Protein AF-A0A102DGF9-F1 (afdb_monomer)

Foldseek 3Di:
DQWDWDADDPNLDIDIDNDDPQDDDPPVRVVVVVVVCCCNLVDVVNDDDDPDDPPDDDDDDPVPDDDDDDDDPPPDDDDDDDDDDDDPDDDDDPDPPVPGPPPDD

Sequence (105 aa):
MSFAIHELNDGFGREISGLDITGTIPPETAAALRQVWLDHTLDPRFQYIHDWQNNDMVLWDNRRTMHMAFGHPVDQIRIVHRTTIKGTVAMGRIIDLAQGPEIGA

Mean predicted aligned error: 7.93 Å

Radius of gyration: 19.12 Å; Cα contacts (8 Å, |Δi|>4): 34; chains: 1; bounding box: 43×33×47 Å

Secondary structure (DSSP, 8-state):
--SEEEEEGGGTEEEEES---SSPPPHHHHHHHHHHHHHHHT-GGG-------TT------TTT----PPP--TTS--------PPPSS--S----TTSS-----

Solvent-accessible surface area (backbone atoms only — not comparable to full-atom values): 7730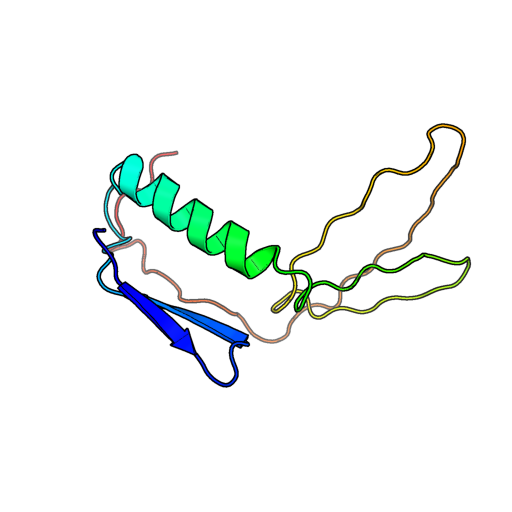 Å² total; per-residue (Å²): 127,79,53,49,79,44,79,33,78,99,71,78,43,70,47,77,42,75,67,75,81,83,58,90,66,56,69,70,57,49,51,52,53,49,48,55,48,49,60,60,72,67,33,69,92,79,61,84,84,82,85,84,56,93,89,67,82,88,87,79,63,77,90,80,51,87,87,80,83,78,88,74,66,88,92,58,90,84,86,82,90,84,85,80,84,82,77,92,71,92,80,84,80,88,74,62,70,93,78,48,76,87,77,78,131

Structure (mmCIF, N/CA/C/O backbone):
data_AF-A0A102DGF9-F1
#
_entry.id   AF-A0A102DGF9-F1
#
loop_
_atom_site.group_PDB
_atom_site.id
_atom_site.type_symbol
_atom_site.label_atom_id
_atom_site.label_alt_id
_atom_site.label_comp_id
_atom_site.label_asym_id
_atom_site.label_entity_id
_atom_site.label_seq_id
_atom_site.pdbx_PDB_ins_code
_atom_site.Cartn_x
_atom_site.Cartn_y
_atom_site.Cartn_z
_atom_site.occupancy
_atom_site.B_iso_or_equiv
_atom_site.auth_seq_id
_atom_site.auth_comp_id
_atom_site.auth_asym_id
_atom_site.auth_atom_id
_atom_site.pdbx_PDB_model_num
ATOM 1 N N . MET A 1 1 ? -11.927 -10.545 23.226 1.00 59.56 1 MET A N 1
ATOM 2 C CA . MET A 1 1 ? -11.281 -9.547 22.348 1.00 59.56 1 MET A CA 1
ATOM 3 C C . MET A 1 1 ? -11.791 -8.185 22.776 1.00 59.56 1 MET A C 1
ATOM 5 O O . MET A 1 1 ? -12.980 -8.076 23.035 1.00 59.56 1 MET A O 1
ATOM 9 N N . SER A 1 2 ? -10.906 -7.207 22.953 1.00 80.94 2 SER A N 1
ATOM 10 C CA . SER A 1 2 ? -11.228 -5.867 23.479 1.00 80.94 2 SER A CA 1
ATOM 11 C C . SER A 1 2 ? -11.884 -4.937 22.450 1.00 80.94 2 SER A C 1
ATOM 13 O O . SER A 1 2 ? -12.279 -3.837 22.806 1.00 80.94 2 SER A O 1
ATOM 15 N N . PHE A 1 3 ? -12.023 -5.374 21.196 1.00 92.31 3 PHE A N 1
ATOM 16 C CA . PHE A 1 3 ? -12.629 -4.617 20.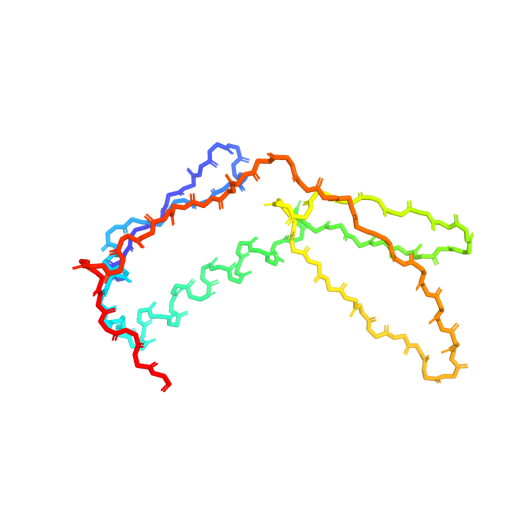103 1.00 92.31 3 PHE A CA 1
ATOM 17 C C . PHE A 1 3 ? -13.511 -5.521 19.233 1.00 92.31 3 PHE A C 1
ATOM 19 O O . PHE A 1 3 ? -13.343 -6.745 19.220 1.00 92.31 3 PHE A O 1
ATOM 26 N N . ALA A 1 4 ? -14.444 -4.911 18.506 1.00 93.19 4 ALA A N 1
ATOM 27 C CA . ALA A 1 4 ? -15.298 -5.565 17.523 1.00 93.19 4 ALA A CA 1
ATOM 28 C C . ALA A 1 4 ? -14.809 -5.271 16.098 1.00 93.19 4 ALA A C 1
ATOM 30 O O . ALA A 1 4 ? -14.162 -4.252 15.852 1.00 93.19 4 ALA A O 1
ATOM 31 N N . ILE A 1 5 ? -15.106 -6.182 15.169 1.00 92.50 5 ILE A N 1
ATOM 32 C CA . ILE A 1 5 ? -14.773 -6.054 13.747 1.00 92.50 5 ILE A CA 1
ATOM 33 C C . ILE A 1 5 ? -16.068 -6.186 12.952 1.00 92.50 5 ILE A C 1
ATOM 35 O O . ILE A 1 5 ? -16.790 -7.172 13.109 1.00 92.50 5 ILE A O 1
ATOM 39 N N . HIS A 1 6 ? -16.333 -5.224 12.075 1.00 91.19 6 HIS A N 1
ATOM 40 C CA . HIS A 1 6 ? -17.490 -5.219 11.187 1.00 91.19 6 HIS A CA 1
ATOM 41 C C . HIS A 1 6 ? -17.023 -5.088 9.741 1.00 91.19 6 HIS A C 1
ATOM 43 O O . HIS A 1 6 ? -16.164 -4.265 9.432 1.00 91.19 6 HIS A O 1
ATOM 49 N N . GLU A 1 7 ? -17.558 -5.905 8.839 1.00 87.94 7 GLU A N 1
ATOM 50 C CA . GLU A 1 7 ? -17.267 -5.755 7.414 1.00 87.94 7 GLU A CA 1
ATOM 51 C C . GLU A 1 7 ? -18.030 -4.555 6.852 1.00 87.94 7 GLU A C 1
ATOM 53 O O . GLU A 1 7 ? -19.214 -4.362 7.124 1.00 87.94 7 GLU A O 1
ATOM 58 N N . LEU A 1 8 ? -17.327 -3.738 6.075 1.00 85.56 8 LEU A N 1
ATOM 59 C CA . LEU A 1 8 ? -17.881 -2.609 5.344 1.00 85.56 8 LEU A CA 1
ATOM 60 C C . LEU A 1 8 ? -18.155 -3.041 3.898 1.00 85.56 8 LEU A C 1
ATOM 62 O O . LEU A 1 8 ? -17.404 -3.854 3.361 1.00 85.56 8 LEU A O 1
ATOM 66 N N . ASN A 1 9 ? -19.218 -2.482 3.304 1.00 69.44 9 ASN A N 1
ATOM 67 C CA . ASN A 1 9 ? -19.666 -2.570 1.900 1.00 69.44 9 ASN A CA 1
ATOM 68 C C . ASN A 1 9 ? -18.911 -3.561 0.991 1.00 69.44 9 ASN A C 1
ATOM 70 O O . ASN A 1 9 ? -17.736 -3.354 0.681 1.00 69.44 9 ASN A O 1
ATOM 74 N N . ASP A 1 10 ? -19.612 -4.590 0.501 1.00 71.12 10 ASP A N 1
ATOM 75 C CA . ASP A 1 10 ? -19.121 -5.580 -0.477 1.00 71.12 10 ASP A CA 1
ATOM 76 C C . ASP A 1 10 ? -17.762 -6.226 -0.126 1.00 71.12 10 ASP A C 1
ATOM 78 O O . ASP A 1 10 ? -17.052 -6.744 -0.988 1.00 71.12 10 ASP A O 1
ATOM 82 N N . GLY A 1 11 ? -17.393 -6.213 1.160 1.00 68.00 11 GLY A N 1
ATOM 83 C CA . GLY A 1 11 ? -16.176 -6.829 1.683 1.00 68.00 11 GLY A CA 1
ATOM 84 C C . GLY A 1 11 ? -14.896 -6.026 1.445 1.00 68.00 11 GLY A C 1
ATOM 85 O O . GLY A 1 11 ? -13.813 -6.566 1.664 1.00 68.00 11 GLY A O 1
ATOM 86 N N . PHE A 1 12 ? -14.989 -4.765 1.008 1.00 77.94 12 PHE A N 1
ATOM 87 C CA . PHE A 1 12 ? -13.815 -3.954 0.654 1.00 77.94 12 PHE A CA 1
ATOM 88 C C . PHE A 1 12 ? -13.102 -3.337 1.860 1.00 77.94 12 PHE A C 1
ATOM 90 O O . PHE A 1 12 ? -11.930 -2.988 1.771 1.00 77.94 12 PHE A O 1
ATOM 97 N N . GLY A 1 13 ? -13.799 -3.172 2.982 1.00 87.06 13 GLY A N 1
ATOM 98 C CA . GLY A 1 13 ? -13.233 -2.572 4.184 1.00 87.06 13 GLY A CA 1
ATOM 99 C C . GLY A 1 13 ? -13.664 -3.303 5.442 1.00 87.06 13 GLY A C 1
ATOM 100 O O . GLY A 1 13 ? -14.613 -4.086 5.440 1.00 87.06 13 GLY A O 1
ATOM 101 N N . ARG A 1 14 ? -12.968 -3.024 6.539 1.00 89.62 14 ARG A N 1
ATOM 102 C CA . ARG A 1 14 ? -13.359 -3.462 7.877 1.00 89.62 14 ARG A CA 1
ATOM 103 C C . ARG A 1 14 ? -13.328 -2.280 8.828 1.00 89.62 14 ARG A C 1
ATOM 105 O O . ARG A 1 14 ? -12.360 -1.526 8.853 1.00 89.62 14 ARG A O 1
ATOM 112 N N . GLU A 1 15 ? -14.388 -2.132 9.602 1.00 91.38 15 GLU A N 1
ATOM 113 C CA . GLU A 1 15 ? -14.442 -1.229 10.740 1.00 91.38 15 GLU A CA 1
ATOM 114 C C . GLU A 1 15 ? -13.991 -1.977 11.991 1.00 91.38 15 GLU A C 1
ATOM 116 O O . GLU A 1 15 ? -14.408 -3.108 12.240 1.00 91.38 15 GLU A O 1
ATOM 121 N N . ILE A 1 16 ? -13.134 -1.328 12.775 1.00 92.19 16 ILE A N 1
ATOM 122 C CA . ILE A 1 16 ? -12.699 -1.797 14.087 1.00 92.19 16 ILE A CA 1
ATOM 123 C C . ILE A 1 16 ? -13.233 -0.801 15.111 1.00 92.19 16 ILE A C 1
ATOM 125 O O . ILE A 1 16 ? -12.920 0.387 15.029 1.00 92.19 16 ILE A O 1
ATOM 129 N N . SER A 1 17 ? -14.040 -1.271 16.058 1.00 93.38 17 SER A N 1
ATOM 130 C CA . SER A 1 17 ? -14.726 -0.425 17.040 1.00 93.38 17 SER A CA 1
ATOM 131 C C . SER A 1 17 ? -14.506 -0.922 18.471 1.00 93.38 17 SER A C 1
ATOM 133 O O . SER A 1 17 ? -14.138 -2.073 18.704 1.00 93.38 17 SER A O 1
ATOM 135 N N . GLY A 1 18 ? -14.701 -0.038 19.454 1.00 90.81 18 GLY A N 1
ATOM 136 C CA . GLY A 1 18 ? -14.539 -0.369 20.877 1.00 90.81 18 GLY A CA 1
ATOM 137 C C . GLY A 1 18 ? -13.102 -0.297 21.405 1.00 90.81 18 GLY A C 1
ATOM 138 O O . GLY A 1 18 ? -12.867 -0.676 22.547 1.00 90.81 18 GLY A O 1
ATOM 139 N N . LEU A 1 19 ? -12.154 0.210 20.610 1.00 89.75 19 LEU A N 1
ATOM 140 C CA . LEU A 1 19 ? -10.768 0.421 21.025 1.00 89.75 19 LEU A CA 1
ATOM 141 C C . LEU A 1 19 ? -10.493 1.909 21.274 1.00 89.75 19 LEU A C 1
ATOM 143 O O . LEU A 1 19 ? -10.664 2.727 20.370 1.00 89.75 19 LEU A O 1
ATOM 147 N N . ASP A 1 20 ? -10.011 2.248 22.469 1.00 87.62 20 ASP A N 1
ATOM 148 C CA . ASP A 1 20 ? -9.396 3.552 22.722 1.00 87.62 20 ASP A CA 1
ATOM 149 C C . ASP A 1 20 ? -7.926 3.512 22.285 1.00 87.62 20 ASP A C 1
ATOM 151 O O . ASP A 1 20 ? -7.102 2.818 22.878 1.00 87.62 20 ASP A O 1
ATOM 155 N N . ILE A 1 21 ? -7.614 4.240 21.214 1.00 86.06 21 ILE A N 1
ATOM 156 C CA . ILE A 1 21 ? -6.264 4.334 20.642 1.00 86.06 21 ILE A CA 1
ATOM 157 C C . ILE A 1 21 ? -5.490 5.564 21.135 1.00 86.06 21 ILE A C 1
ATOM 159 O O . ILE A 1 21 ? -4.396 5.828 20.640 1.00 86.06 21 ILE A O 1
ATOM 163 N N . THR A 1 22 ? -6.061 6.351 22.053 1.00 86.06 22 THR A N 1
ATOM 164 C CA . THR A 1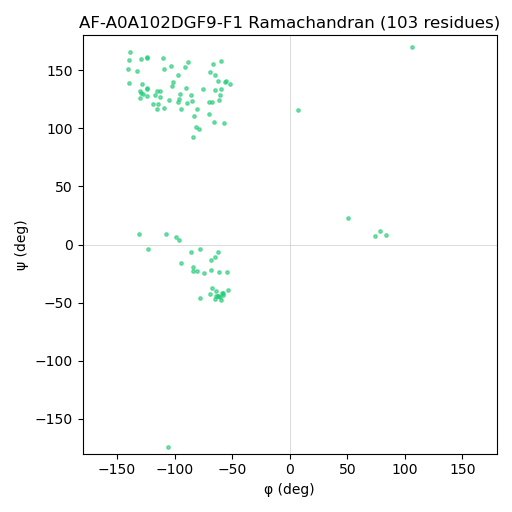 22 ? -5.405 7.548 22.605 1.00 86.06 22 THR A CA 1
ATOM 165 C C . THR A 1 22 ? -4.454 7.216 23.754 1.00 86.06 22 THR A C 1
ATOM 167 O O . THR A 1 22 ? -3.522 7.973 24.015 1.00 86.06 22 THR A O 1
ATOM 170 N N . GLY A 1 23 ? -4.665 6.075 24.416 1.00 85.00 23 GLY A N 1
ATOM 171 C CA . GLY A 1 23 ? -3.818 5.568 25.491 1.00 85.00 23 GLY A CA 1
ATOM 172 C C . GLY A 1 23 ? -2.933 4.390 25.078 1.00 85.00 23 GLY A C 1
ATOM 173 O O . GLY A 1 23 ? -2.880 3.972 23.921 1.00 85.00 23 GLY A O 1
ATOM 174 N N . THR A 1 24 ? -2.237 3.820 26.062 1.00 90.00 24 THR A N 1
ATOM 175 C CA . THR A 1 24 ? -1.435 2.607 25.872 1.00 90.00 24 THR A CA 1
ATOM 176 C C . THR A 1 24 ? -2.335 1.410 25.579 1.00 90.00 24 THR A C 1
ATOM 178 O O . THR A 1 24 ? -3.176 1.035 26.395 1.00 90.00 24 THR A O 1
ATOM 181 N N . ILE A 1 25 ? -2.110 0.763 24.437 1.00 90.44 25 ILE A N 1
ATOM 182 C CA . ILE A 1 25 ? -2.811 -0.464 24.057 1.00 90.44 25 ILE A CA 1
ATOM 183 C C . ILE A 1 25 ? -2.073 -1.665 24.672 1.00 90.44 25 ILE A C 1
ATOM 185 O O . ILE A 1 25 ? -0.863 -1.793 24.459 1.00 90.44 25 ILE A O 1
ATOM 189 N N . PRO A 1 26 ? -2.763 -2.571 25.393 1.00 93.44 26 PRO A N 1
ATOM 190 C CA . PRO A 1 26 ? -2.146 -3.785 25.918 1.00 93.44 26 PRO A CA 1
ATOM 191 C C . PRO A 1 26 ? -1.467 -4.612 24.810 1.00 93.44 26 PRO A C 1
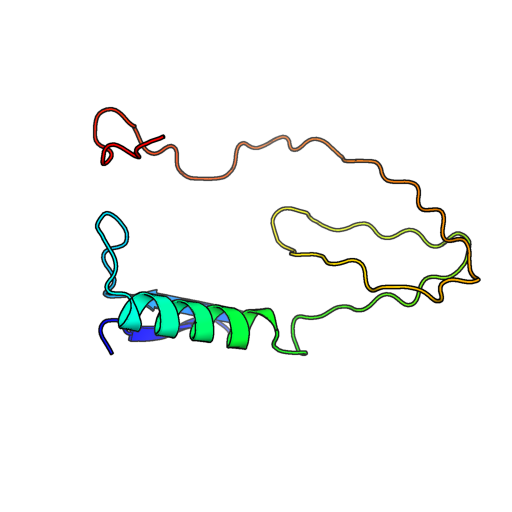ATOM 193 O O . PRO A 1 26 ? -2.034 -4.721 23.715 1.00 93.44 26 PRO A O 1
ATOM 196 N N . PRO A 1 27 ? -0.286 -5.215 25.048 1.00 93.56 27 PRO A N 1
ATOM 197 C CA . PRO A 1 27 ? 0.472 -5.918 24.010 1.00 93.56 27 PRO A CA 1
ATOM 198 C C . PRO A 1 27 ? -0.329 -6.991 23.265 1.00 93.56 27 PRO A C 1
ATOM 200 O O . PRO A 1 27 ? -0.217 -7.115 22.046 1.00 93.56 27 PRO A O 1
ATOM 203 N N . GLU A 1 28 ? -1.179 -7.736 23.969 1.00 94.00 28 GLU A N 1
ATOM 204 C CA . GLU A 1 28 ? -2.046 -8.759 23.389 1.00 94.00 28 GLU A CA 1
ATOM 205 C C . GLU A 1 28 ? -3.132 -8.161 22.486 1.00 94.00 28 GLU A C 1
ATOM 207 O O . GLU A 1 28 ? -3.426 -8.703 21.420 1.00 94.00 28 GLU A O 1
ATOM 212 N N . THR A 1 29 ? -3.679 -7.001 22.862 1.00 93.31 29 THR A N 1
ATOM 213 C CA . THR A 1 29 ? -4.643 -6.265 22.035 1.00 93.31 29 THR A CA 1
ATOM 214 C C . THR A 1 29 ? -3.958 -5.695 20.793 1.00 93.31 29 THR A C 1
ATOM 216 O O . THR A 1 29 ? -4.492 -5.808 19.691 1.00 93.31 29 THR A O 1
ATOM 219 N N . ALA A 1 30 ? -2.754 -5.136 20.940 1.00 92.69 30 ALA A N 1
ATOM 220 C CA . ALA A 1 30 ? -1.974 -4.602 19.826 1.00 92.69 30 ALA A CA 1
ATOM 221 C C . ALA A 1 30 ? -1.564 -5.700 18.830 1.00 92.69 30 ALA A C 1
ATOM 223 O O . ALA A 1 30 ? -1.619 -5.490 17.617 1.00 92.69 30 ALA A O 1
ATOM 224 N N . ALA A 1 31 ? -1.186 -6.883 19.324 1.00 94.75 31 ALA A N 1
ATOM 225 C CA . ALA A 1 31 ? -0.892 -8.042 18.487 1.00 94.75 31 ALA A CA 1
ATOM 226 C C . ALA A 1 31 ? -2.136 -8.518 17.720 1.00 94.75 31 ALA A C 1
ATOM 228 O O . ALA A 1 31 ? -2.056 -8.742 16.513 1.00 94.75 31 ALA A O 1
ATOM 229 N N . ALA A 1 32 ? -3.294 -8.599 18.386 1.00 93.62 32 ALA A N 1
ATOM 230 C CA . ALA A 1 32 ? -4.554 -8.956 17.738 1.00 93.62 32 ALA A CA 1
ATOM 231 C C . ALA A 1 32 ? -4.962 -7.933 16.663 1.00 93.62 32 ALA A C 1
ATOM 233 O O . ALA A 1 32 ? -5.320 -8.320 15.553 1.00 93.62 32 ALA A O 1
ATOM 234 N N . LEU A 1 33 ? -4.854 -6.632 16.953 1.00 93.19 33 LEU A N 1
ATOM 235 C CA . LEU A 1 33 ? -5.126 -5.563 15.986 1.00 93.19 33 LEU A CA 1
ATOM 236 C C . LEU A 1 33 ? -4.198 -5.652 14.767 1.00 93.19 33 LEU A C 1
ATOM 238 O O . LEU A 1 33 ? -4.654 -5.573 13.627 1.00 93.19 33 LEU A O 1
ATOM 242 N N . ARG A 1 34 ? -2.898 -5.869 15.004 1.00 94.06 34 ARG A N 1
ATOM 243 C CA . ARG A 1 34 ? -1.911 -6.066 13.938 1.00 94.06 34 ARG A CA 1
ATOM 244 C C . ARG A 1 34 ? -2.283 -7.248 13.051 1.00 94.06 34 ARG A C 1
ATOM 246 O O . ARG A 1 34 ? -2.182 -7.121 11.836 1.00 94.06 34 ARG A O 1
ATOM 253 N N . GLN A 1 35 ? -2.717 -8.364 13.636 1.00 94.81 35 GLN A N 1
ATOM 254 C CA . GLN A 1 35 ? -3.118 -9.535 12.861 1.00 94.81 35 GLN A CA 1
ATOM 255 C C . GLN A 1 35 ? -4.317 -9.225 11.959 1.00 94.81 35 GLN A C 1
ATOM 257 O O . GLN A 1 35 ? -4.264 -9.522 10.774 1.00 94.81 35 GLN A O 1
ATOM 262 N N . VAL A 1 36 ? -5.339 -8.531 12.472 1.00 92.88 36 VAL A N 1
ATOM 263 C CA . VAL A 1 36 ? -6.506 -8.114 11.673 1.00 92.88 36 VAL A CA 1
ATOM 264 C C . VAL A 1 36 ? -6.097 -7.236 10.487 1.00 92.88 36 VAL A C 1
ATOM 266 O O . VAL A 1 36 ? -6.614 -7.410 9.382 1.00 92.88 36 VAL A O 1
ATOM 269 N N . TRP A 1 37 ? -5.162 -6.303 10.692 1.00 91.69 37 TRP A N 1
ATOM 270 C CA . TRP A 1 37 ? -4.626 -5.489 9.601 1.00 91.69 37 TRP A CA 1
ATOM 271 C C . TRP A 1 37 ? -3.861 -6.320 8.581 1.00 91.69 37 TRP A C 1
ATOM 273 O O . TRP A 1 37 ? -4.098 -6.153 7.387 1.00 91.69 37 TRP A O 1
ATOM 283 N N . LEU A 1 38 ? -2.968 -7.207 9.021 1.00 93.81 38 LEU A N 1
ATOM 284 C CA . LEU A 1 38 ? -2.216 -8.082 8.122 1.00 93.81 38 LEU A CA 1
ATOM 285 C C . LEU A 1 38 ? -3.157 -8.969 7.301 1.00 93.81 38 LEU A C 1
ATOM 287 O O . LEU A 1 38 ? -3.038 -8.985 6.082 1.00 93.81 38 LEU A O 1
ATOM 291 N N . ASP A 1 39 ? -4.133 -9.613 7.941 1.00 92.94 39 ASP A N 1
ATOM 292 C CA . ASP A 1 39 ? -5.091 -10.501 7.275 1.00 92.94 39 ASP A CA 1
ATOM 293 C C . ASP A 1 39 ? -5.874 -9.775 6.175 1.00 92.94 39 ASP A C 1
ATOM 295 O O . ASP A 1 39 ? -6.073 -10.317 5.092 1.00 92.94 39 ASP A O 1
ATOM 299 N N . HIS A 1 40 ? -6.306 -8.536 6.429 1.00 91.12 40 HIS A N 1
ATOM 300 C CA . HIS A 1 40 ? -7.061 -7.761 5.446 1.00 91.12 40 HIS A CA 1
ATOM 301 C C . HIS A 1 40 ? -6.164 -7.166 4.352 1.00 91.12 40 HIS A C 1
ATOM 303 O O . HIS A 1 40 ? -6.483 -7.253 3.173 1.00 91.12 40 HIS A O 1
ATOM 309 N N . THR A 1 41 ? -5.036 -6.559 4.726 1.00 89.44 41 THR A N 1
ATOM 310 C CA . THR A 1 41 ? -4.161 -5.839 3.780 1.00 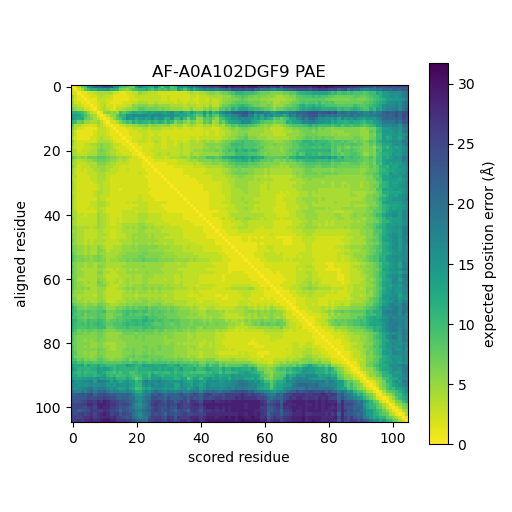89.44 41 THR A CA 1
ATOM 311 C C . THR A 1 41 ? -3.344 -6.766 2.886 1.00 89.44 41 THR A C 1
ATOM 313 O O . THR A 1 41 ? -2.956 -6.364 1.790 1.00 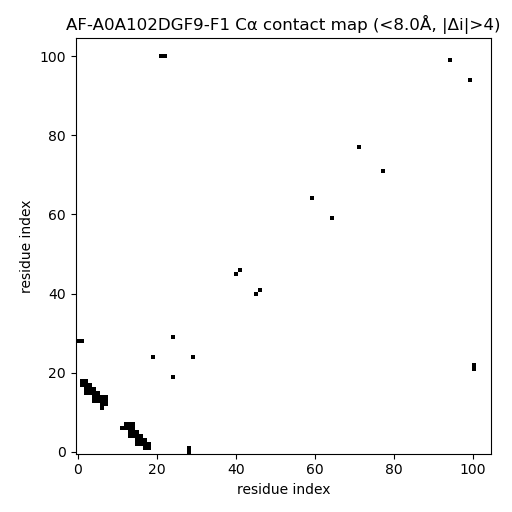89.44 41 THR A O 1
ATOM 316 N N . LEU A 1 42 ? -3.099 -8.001 3.332 1.00 91.69 42 LEU A N 1
ATOM 317 C CA . LEU A 1 42 ? -2.411 -9.041 2.570 1.00 91.69 42 LEU A CA 1
ATOM 318 C C . LEU A 1 42 ? -3.377 -10.029 1.905 1.00 91.69 42 LEU A C 1
ATOM 320 O O . LEU A 1 42 ? -2.918 -10.993 1.297 1.00 91.69 42 LEU A O 1
ATOM 324 N N . ASP A 1 43 ? -4.690 -9.799 1.954 1.00 92.50 43 ASP A N 1
ATOM 325 C CA . ASP A 1 43 ? -5.639 -10.599 1.183 1.00 92.50 43 ASP A CA 1
ATOM 326 C C . ASP A 1 43 ? -5.347 -10.437 -0.326 1.00 92.50 43 ASP A C 1
ATOM 328 O O . ASP A 1 43 ? -5.333 -9.307 -0.829 1.00 92.50 43 ASP A O 1
ATOM 332 N N . PRO A 1 44 ? -5.114 -11.532 -1.079 1.00 93.31 44 PRO A N 1
ATOM 333 C CA . PRO A 1 44 ? -4.809 -11.472 -2.509 1.00 93.31 44 PRO A CA 1
ATOM 334 C C . PRO A 1 44 ? -5.842 -10.714 -3.352 1.00 93.31 44 PRO A C 1
ATOM 336 O O . PRO A 1 44 ? -5.494 -10.195 -4.410 1.00 93.31 44 PRO A O 1
ATOM 339 N N . ARG A 1 45 ? -7.095 -10.600 -2.888 1.00 91.62 45 ARG A N 1
ATOM 340 C CA . ARG A 1 45 ? -8.155 -9.835 -3.567 1.00 91.62 45 ARG A CA 1
ATOM 341 C C . ARG A 1 45 ? -7.838 -8.343 -3.704 1.00 91.62 45 ARG A C 1
ATOM 343 O O . ARG A 1 45 ? -8.382 -7.698 -4.595 1.00 91.62 45 ARG A O 1
ATOM 350 N N . PHE A 1 46 ? -6.974 -7.800 -2.845 1.00 91.06 46 PHE A N 1
ATOM 351 C CA . PHE A 1 46 ? -6.590 -6.383 -2.847 1.00 91.06 46 PHE A CA 1
ATOM 352 C C . PHE A 1 46 ? -5.170 -6.144 -3.369 1.00 91.06 46 PHE A C 1
ATOM 354 O O . PHE A 1 46 ? -4.654 -5.030 -3.269 1.00 91.06 46 PHE A O 1
ATOM 361 N N . GLN A 1 47 ? -4.524 -7.171 -3.925 1.00 93.38 47 GLN A N 1
ATOM 362 C CA . GLN A 1 47 ? -3.156 -7.074 -4.414 1.00 93.38 47 GLN A CA 1
ATOM 363 C C . GLN A 1 47 ? -3.106 -6.955 -5.934 1.00 93.38 47 GLN A C 1
ATOM 365 O O . GLN A 1 47 ? -3.751 -7.698 -6.669 1.00 93.38 47 GLN A O 1
ATOM 370 N N . TYR A 1 48 ? -2.255 -6.048 -6.401 1.00 95.19 48 TYR A N 1
ATOM 371 C CA . TYR A 1 48 ? -1.821 -5.981 -7.788 1.00 9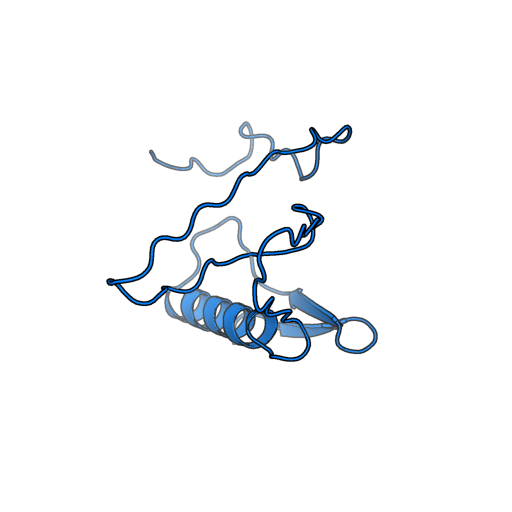5.19 48 TYR A CA 1
ATOM 372 C C . TYR A 1 48 ? -0.307 -6.190 -7.834 1.00 95.19 48 TYR A C 1
ATOM 374 O O . TYR A 1 48 ? 0.445 -5.428 -7.224 1.00 95.19 48 TYR A O 1
ATOM 382 N N . ILE A 1 49 ? 0.135 -7.225 -8.551 1.00 95.50 49 ILE A N 1
ATOM 383 C CA . ILE A 1 49 ? 1.554 -7.519 -8.771 1.00 95.50 49 ILE A CA 1
ATOM 384 C C . ILE A 1 49 ? 1.867 -7.214 -10.230 1.00 95.50 49 ILE A C 1
ATOM 386 O O . ILE A 1 49 ? 1.306 -7.826 -11.136 1.00 95.50 49 ILE A O 1
ATOM 390 N N . HIS A 1 50 ? 2.756 -6.248 -10.444 1.00 96.06 50 HIS A N 1
ATOM 391 C CA . HIS A 1 50 ? 3.178 -5.847 -11.777 1.00 96.06 50 HIS A CA 1
ATOM 392 C C . HIS A 1 50 ? 4.455 -6.588 -12.180 1.00 96.06 50 HIS A C 1
ATOM 394 O O . HIS A 1 50 ? 5.504 -6.405 -11.552 1.00 96.06 50 HIS A O 1
ATOM 400 N N . ASP A 1 51 ? 4.354 -7.406 -13.225 1.00 94.00 51 ASP A N 1
ATOM 401 C CA . ASP A 1 51 ? 5.493 -8.061 -13.866 1.00 94.00 51 ASP A CA 1
ATOM 402 C C . ASP A 1 51 ? 6.127 -7.110 -14.890 1.00 94.00 51 ASP A C 1
ATOM 404 O O . ASP A 1 51 ? 5.676 -7.006 -16.030 1.00 94.00 51 ASP A O 1
ATOM 408 N N . TRP A 1 52 ? 7.128 -6.354 -14.433 1.00 94.19 52 TRP A N 1
ATOM 409 C CA . TRP A 1 52 ? 7.734 -5.250 -15.178 1.00 94.19 52 TRP A CA 1
ATOM 410 C C . TRP A 1 52 ? 8.362 -5.699 -16.495 1.00 94.19 52 TRP A C 1
ATOM 412 O O . TRP A 1 52 ? 9.268 -6.532 -16.502 1.00 94.19 52 TRP A O 1
ATOM 422 N N . GLN A 1 53 ? 7.995 -5.024 -17.580 1.00 94.69 53 GLN A N 1
ATOM 423 C CA . GLN A 1 53 ? 8.704 -5.060 -18.852 1.00 94.69 53 GLN A CA 1
ATOM 424 C C . GLN A 1 53 ? 9.402 -3.724 -19.129 1.00 94.69 53 GLN A C 1
ATOM 426 O O . GLN A 1 53 ? 9.093 -2.675 -18.553 1.00 94.69 53 GLN A O 1
ATOM 431 N N . ASN A 1 54 ? 10.390 -3.747 -20.026 1.00 95.81 54 ASN A N 1
ATOM 432 C CA . ASN A 1 54 ? 11.057 -2.519 -20.449 1.00 95.81 54 ASN A CA 1
ATOM 433 C C . ASN A 1 54 ? 10.044 -1.552 -21.070 1.00 95.81 54 ASN A C 1
ATOM 435 O O . ASN A 1 54 ? 9.295 -1.925 -21.972 1.00 95.81 54 ASN A O 1
ATOM 439 N N . ASN A 1 55 ? 10.123 -0.290 -20.647 1.00 96.38 55 ASN A N 1
ATOM 440 C CA . ASN A 1 55 ? 9.236 0.810 -21.040 1.00 96.38 55 ASN A CA 1
ATOM 441 C C . ASN A 1 55 ? 7.826 0.780 -20.430 1.00 96.38 55 ASN A C 1
ATOM 443 O O . ASN A 1 55 ? 7.017 1.640 -20.781 1.00 96.38 55 ASN A O 1
ATOM 447 N N . ASP A 1 56 ? 7.539 -0.128 -19.493 1.00 97.62 56 ASP A N 1
ATOM 448 C CA . ASP A 1 56 ? 6.302 -0.046 -18.721 1.00 97.62 56 ASP A CA 1
ATOM 449 C C . ASP A 1 56 ? 6.274 1.205 -17.839 1.00 97.62 56 ASP A C 1
ATOM 451 O O . ASP A 1 56 ? 7.284 1.659 -17.290 1.00 97.62 56 ASP A O 1
ATOM 455 N N . MET A 1 57 ? 5.071 1.748 -17.670 1.00 97.31 57 MET A N 1
ATOM 456 C CA . MET A 1 57 ? 4.797 2.842 -16.752 1.00 97.31 57 MET A CA 1
ATOM 457 C C . MET A 1 57 ? 3.598 2.481 -15.884 1.00 97.31 57 MET A C 1
ATOM 459 O O . MET A 1 57 ? 2.512 2.198 -16.385 1.00 97.31 57 MET A O 1
ATOM 463 N N . VAL A 1 58 ? 3.789 2.562 -14.568 1.00 97.25 58 VAL A N 1
ATOM 464 C CA . VAL A 1 58 ? 2.720 2.391 -13.584 1.00 97.25 58 VAL A CA 1
ATOM 465 C C . VAL A 1 58 ? 2.469 3.722 -12.889 1.00 97.25 58 VAL A C 1
ATOM 467 O O . VAL A 1 58 ? 3.397 4.379 -12.417 1.00 97.25 58 VAL A O 1
ATOM 470 N N . LEU A 1 59 ? 1.195 4.094 -12.797 1.00 97.12 59 LEU A N 1
ATOM 471 C CA . LEU A 1 59 ? 0.711 5.203 -11.986 1.00 97.12 59 LEU A CA 1
ATOM 472 C C . LEU A 1 59 ? -0.194 4.638 -10.890 1.00 97.12 59 LEU A C 1
ATOM 474 O O . LEU A 1 59 ? -1.091 3.851 -11.180 1.00 97.12 59 LEU A O 1
ATOM 478 N N . TRP A 1 60 ? 0.011 5.061 -9.644 1.00 96.50 60 TRP A N 1
ATOM 479 C CA . TRP A 1 60 ? -0.853 4.684 -8.526 1.00 96.50 60 TRP A CA 1
ATOM 480 C C . TRP A 1 60 ? -1.236 5.899 -7.676 1.00 96.50 60 TRP A C 1
ATOM 482 O O . TRP A 1 60 ? -0.471 6.859 -7.548 1.00 96.50 60 TRP A O 1
ATOM 492 N N . ASP A 1 61 ? -2.428 5.857 -7.074 1.00 93.81 61 ASP A N 1
ATOM 493 C CA . ASP A 1 61 ? -2.855 6.856 -6.092 1.00 93.81 61 ASP A CA 1
ATOM 494 C C . ASP A 1 61 ? -2.257 6.528 -4.722 1.00 93.81 61 ASP A C 1
ATOM 496 O O . ASP A 1 61 ? -2.767 5.697 -3.968 1.00 93.81 61 ASP A O 1
ATOM 500 N N . ASN A 1 62 ? -1.191 7.245 -4.369 1.00 92.19 62 ASN A N 1
ATOM 501 C CA . ASN A 1 62 ? -0.469 7.056 -3.115 1.00 92.19 62 ASN A CA 1
ATOM 502 C C . ASN A 1 62 ? -1.312 7.322 -1.847 1.00 92.19 62 ASN A C 1
ATOM 504 O O . ASN A 1 62 ? -0.825 7.089 -0.746 1.00 92.19 62 ASN A O 1
ATOM 508 N N . ARG A 1 63 ? -2.554 7.819 -1.959 1.00 88.19 63 ARG A N 1
ATOM 509 C CA . ARG A 1 63 ? -3.479 7.949 -0.816 1.00 88.19 63 ARG A CA 1
ATOM 510 C C . ARG A 1 63 ? -4.253 6.673 -0.505 1.00 88.19 63 ARG A C 1
ATOM 512 O O . ARG A 1 63 ? -4.822 6.579 0.577 1.00 88.19 63 ARG A O 1
ATOM 519 N N . ARG A 1 64 ? -4.342 5.744 -1.457 1.00 88.00 64 ARG A N 1
ATOM 520 C CA . ARG A 1 64 ? -5.241 4.579 -1.386 1.00 88.00 64 ARG A CA 1
ATOM 521 C C . ARG A 1 64 ? -4.521 3.244 -1.523 1.00 88.00 64 ARG A C 1
ATOM 523 O O . ARG A 1 64 ? -5.156 2.204 -1.415 1.00 88.00 64 ARG A O 1
ATOM 530 N N . THR A 1 65 ? -3.214 3.266 -1.758 1.00 92.25 65 THR A N 1
ATOM 531 C CA . THR A 1 65 ? -2.410 2.066 -1.993 1.00 92.25 65 THR A CA 1
ATOM 532 C C . THR A 1 65 ? -1.196 2.039 -1.079 1.00 92.25 65 THR A C 1
ATOM 534 O O . THR A 1 65 ? -0.485 3.039 -0.959 1.00 92.25 65 THR A O 1
ATOM 537 N N . MET A 1 66 ? -0.893 0.867 -0.533 1.00 93.75 66 MET A N 1
ATOM 538 C CA . MET A 1 66 ? 0.452 0.537 -0.063 1.00 93.75 66 MET A CA 1
ATOM 539 C C . MET A 1 66 ? 1.222 -0.131 -1.205 1.00 93.75 66 MET A C 1
ATOM 541 O O . MET A 1 66 ? 0.614 -0.727 -2.092 1.00 93.75 66 MET A O 1
ATOM 545 N N . HIS A 1 67 ? 2.549 -0.017 -1.214 1.00 94.62 67 HIS A N 1
ATOM 546 C CA . HIS A 1 67 ? 3.381 -0.642 -2.241 1.00 94.62 67 HIS A CA 1
ATOM 547 C C . HIS A 1 67 ? 4.668 -1.208 -1.649 1.00 94.62 67 HIS A C 1
ATOM 549 O O . HIS A 1 67 ? 5.202 -0.695 -0.667 1.00 94.62 67 HIS A O 1
ATOM 555 N N . MET A 1 68 ? 5.174 -2.258 -2.289 1.00 93.94 68 MET A N 1
ATOM 556 C CA . MET A 1 68 ? 6.430 -2.914 -1.957 1.00 93.94 68 MET A CA 1
ATOM 557 C C . MET A 1 68 ? 7.151 -3.278 -3.255 1.00 93.94 68 MET A C 1
ATOM 559 O O . MET A 1 68 ? 6.527 -3.736 -4.211 1.00 93.94 68 MET A O 1
ATOM 563 N N . ALA A 1 69 ? 8.469 -3.085 -3.288 1.00 93.31 69 ALA A N 1
ATOM 564 C CA . ALA A 1 69 ? 9.307 -3.649 -4.335 1.00 93.31 69 ALA A CA 1
ATOM 565 C C . ALA A 1 69 ? 9.775 -5.041 -3.897 1.00 93.31 69 ALA A C 1
ATOM 567 O O . ALA A 1 69 ? 10.422 -5.176 -2.860 1.00 93.31 69 ALA A O 1
ATOM 568 N N . PHE A 1 70 ? 9.462 -6.067 -4.688 1.00 90.75 70 PHE A N 1
ATOM 569 C CA . PHE A 1 70 ? 10.075 -7.382 -4.520 1.00 90.75 70 PHE A CA 1
ATOM 570 C C . PHE A 1 70 ? 11.570 -7.324 -4.856 1.00 90.75 70 PHE A C 1
ATOM 572 O O . PHE A 1 70 ? 12.012 -6.476 -5.642 1.00 90.75 70 PHE A O 1
ATOM 579 N N . GLY A 1 71 ? 12.336 -8.250 -4.278 1.00 89.12 71 GLY A N 1
ATOM 580 C CA . GLY A 1 71 ? 13.712 -8.492 -4.702 1.00 89.12 71 GLY A CA 1
ATOM 581 C C . GLY A 1 71 ? 13.780 -8.915 -6.173 1.00 89.12 71 GLY A C 1
ATOM 582 O O . GLY A 1 71 ? 12.801 -9.402 -6.736 1.00 89.12 71 GLY A O 1
ATOM 583 N N . HIS A 1 72 ? 14.942 -8.728 -6.792 1.00 90.31 72 HIS A N 1
ATOM 584 C CA . HIS A 1 72 ? 15.252 -9.231 -8.130 1.00 90.31 72 HIS A CA 1
ATOM 585 C C . HIS A 1 72 ? 16.526 -10.089 -8.072 1.00 90.31 72 HIS A C 1
ATOM 587 O O . HIS A 1 72 ? 17.286 -9.965 -7.104 1.00 90.31 72 HIS A O 1
ATOM 593 N N . PRO A 1 73 ? 16.775 -10.962 -9.066 1.00 93.69 73 PRO A N 1
ATOM 594 C CA . PRO A 1 73 ? 18.023 -11.715 -9.147 1.00 93.69 73 PRO A CA 1
ATOM 595 C C . PRO A 1 73 ? 19.246 -10.793 -9.045 1.00 93.69 73 PRO A C 1
ATOM 597 O O . PRO A 1 73 ? 19.258 -9.698 -9.613 1.00 93.69 73 PRO A O 1
ATOM 600 N N . VAL A 1 74 ? 20.256 -11.221 -8.283 1.00 93.75 74 VAL A N 1
ATOM 601 C CA . VAL A 1 74 ? 21.432 -10.400 -7.929 1.00 93.75 74 VAL A CA 1
ATOM 602 C C . VAL A 1 74 ? 22.347 -10.098 -9.116 1.00 93.75 74 VAL A C 1
ATOM 604 O O . VAL A 1 74 ? 23.113 -9.141 -9.076 1.00 93.75 74 VAL A O 1
ATOM 607 N N . ASP A 1 75 ? 22.272 -10.915 -10.161 1.00 96.56 75 ASP A N 1
ATOM 608 C CA . ASP A 1 75 ? 22.997 -10.777 -11.421 1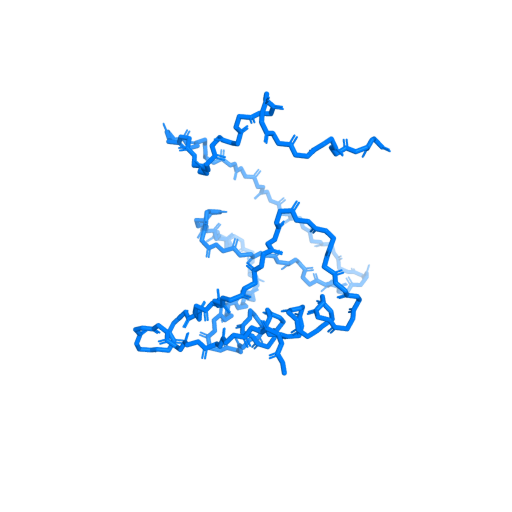.00 96.56 75 ASP A CA 1
ATOM 609 C C . ASP A 1 75 ? 22.281 -9.858 -12.423 1.00 96.56 75 ASP A C 1
ATOM 611 O O . ASP A 1 75 ? 22.841 -9.529 -13.469 1.00 96.56 75 ASP A O 1
ATOM 615 N N . GLN A 1 76 ? 21.065 -9.408 -12.105 1.00 93.06 76 GLN A N 1
ATOM 616 C CA . GLN A 1 76 ? 20.300 -8.492 -12.939 1.00 93.06 76 GLN A CA 1
ATOM 617 C C . GLN A 1 76 ? 20.357 -7.058 -12.417 1.00 93.06 76 GLN A C 1
ATOM 619 O O . GLN A 1 76 ? 20.247 -6.790 -11.221 1.00 93.06 76 GLN A O 1
ATOM 624 N N . ILE A 1 77 ? 20.467 -6.113 -13.351 1.00 92.50 77 ILE A N 1
ATOM 625 C CA . ILE A 1 77 ? 20.382 -4.682 -13.068 1.00 92.50 77 ILE A CA 1
ATOM 626 C C . ILE A 1 77 ? 18.957 -4.223 -13.360 1.00 92.50 77 ILE A C 1
ATOM 628 O O . ILE A 1 77 ? 18.480 -4.336 -14.488 1.00 92.50 77 ILE A O 1
ATOM 632 N N . ARG A 1 78 ? 18.296 -3.649 -12.353 1.00 92.81 78 ARG A N 1
ATOM 633 C CA . ARG A 1 78 ? 16.966 -3.052 -12.487 1.00 92.81 78 ARG A CA 1
ATOM 634 C C . ARG A 1 78 ? 17.040 -1.551 -12.232 1.00 92.81 78 ARG A C 1
ATOM 636 O O . ARG A 1 78 ? 17.350 -1.123 -11.124 1.00 92.81 78 ARG A O 1
ATOM 643 N N . ILE A 1 79 ? 16.718 -0.754 -13.249 1.00 94.38 79 ILE A N 1
ATOM 644 C CA . ILE A 1 79 ? 16.671 0.712 -13.162 1.00 94.38 79 ILE A CA 1
ATOM 645 C C . ILE A 1 79 ? 15.218 1.154 -13.313 1.00 94.38 79 ILE A C 1
ATOM 647 O O . ILE A 1 79 ? 14.549 0.779 -14.270 1.00 94.38 79 ILE A O 1
ATOM 651 N N . VAL A 1 80 ? 14.731 1.954 -12.365 1.00 95.25 80 VAL A N 1
ATOM 652 C CA . VAL A 1 80 ? 13.373 2.507 -12.383 1.00 95.25 80 VAL A CA 1
ATOM 653 C C . VAL A 1 80 ? 13.458 4.010 -12.172 1.00 95.25 80 VAL A C 1
ATOM 655 O O . VAL A 1 80 ? 14.096 4.478 -11.228 1.00 95.25 80 VAL A O 1
ATOM 658 N N . HIS A 1 81 ? 12.783 4.770 -13.027 1.00 97.25 81 HIS A N 1
ATOM 659 C CA . HIS A 1 81 ? 12.613 6.205 -12.845 1.00 97.25 81 HIS A CA 1
ATOM 660 C C . HIS A 1 81 ? 11.274 6.470 -12.163 1.00 97.25 81 HIS A C 1
ATOM 662 O O . HIS A 1 81 ? 10.238 5.974 -12.600 1.00 97.25 81 HIS A O 1
ATOM 668 N N . ARG A 1 82 ? 11.288 7.260 -11.086 1.00 97.31 82 ARG A N 1
ATOM 669 C CA . ARG A 1 82 ? 10.076 7.642 -10.358 1.00 97.31 82 ARG A CA 1
ATOM 670 C C . ARG A 1 82 ? 9.970 9.154 -10.274 1.00 97.31 82 ARG A C 1
ATOM 672 O O . ARG A 1 82 ? 10.926 9.826 -9.901 1.00 97.31 82 ARG A O 1
ATOM 679 N N . THR A 1 83 ? 8.774 9.659 -10.539 1.00 97.31 83 THR A N 1
ATOM 680 C CA . THR A 1 83 ? 8.365 11.020 -10.190 1.00 97.31 83 THR A CA 1
ATOM 681 C C . THR A 1 83 ? 7.096 10.970 -9.344 1.00 97.31 83 THR A C 1
ATOM 683 O O . THR A 1 83 ? 6.397 9.957 -9.333 1.00 97.31 83 THR A O 1
ATOM 686 N N . THR A 1 84 ? 6.804 12.053 -8.626 1.00 96.31 84 THR A N 1
ATOM 687 C CA . THR A 1 84 ? 5.631 12.157 -7.755 1.00 96.31 84 THR A CA 1
ATOM 688 C C . THR A 1 84 ? 4.852 13.416 -8.097 1.00 96.31 84 THR A C 1
ATOM 690 O O . THR A 1 84 ? 5.406 14.514 -8.130 1.00 96.31 84 THR A O 1
ATOM 693 N N . ILE A 1 85 ? 3.544 13.267 -8.301 1.00 94.44 85 ILE A N 1
ATOM 694 C CA . ILE A 1 85 ? 2.639 14.398 -8.512 1.00 94.44 85 ILE A CA 1
ATOM 695 C C . ILE A 1 85 ? 2.207 14.932 -7.144 1.00 94.44 85 ILE A C 1
ATOM 697 O O . ILE A 1 85 ? 1.667 14.195 -6.316 1.00 94.44 85 ILE A O 1
ATOM 701 N N . LYS A 1 86 ? 2.447 16.224 -6.893 1.00 92.12 86 LYS A N 1
ATOM 702 C CA . LYS A 1 86 ? 2.050 16.872 -5.638 1.00 92.12 86 LYS A CA 1
ATOM 703 C C . LYS A 1 86 ? 0.526 16.894 -5.510 1.00 92.12 86 LYS A C 1
ATOM 705 O O . LYS A 1 86 ? -0.189 17.296 -6.423 1.00 92.12 86 LYS A O 1
ATOM 710 N N . GLY A 1 87 ? 0.037 16.504 -4.337 1.00 88.19 87 GLY A N 1
ATOM 711 C CA . GLY A 1 87 ? -1.371 16.620 -3.983 1.00 88.19 87 GLY A CA 1
ATOM 712 C C . GLY A 1 87 ? -1.834 18.067 -3.794 1.00 88.19 87 GLY A C 1
ATOM 713 O O . GLY A 1 87 ? -1.074 18.905 -3.317 1.00 88.19 87 GLY A O 1
ATOM 714 N N . THR A 1 88 ? -3.101 18.338 -4.100 1.00 86.31 88 THR A N 1
ATOM 715 C CA . THR A 1 88 ? -3.739 19.653 -3.894 1.00 86.31 88 THR A CA 1
ATOM 716 C C . THR A 1 88 ? -4.499 19.766 -2.571 1.00 86.31 88 THR A C 1
ATOM 718 O O . THR A 1 88 ? -4.801 20.870 -2.134 1.00 86.31 88 THR A O 1
ATOM 721 N N . VAL A 1 89 ? -4.792 18.635 -1.924 1.00 82.12 89 VAL A N 1
ATOM 722 C CA . VAL A 1 89 ? -5.593 18.559 -0.696 1.00 82.12 89 VAL A CA 1
ATOM 723 C C . VAL A 1 89 ? -4.739 18.019 0.446 1.00 82.12 89 VAL A C 1
ATOM 725 O O . VAL A 1 89 ? -4.105 16.965 0.300 1.00 82.12 89 VAL A O 1
ATOM 728 N N . ALA A 1 90 ? -4.747 18.736 1.573 1.00 76.31 90 ALA A N 1
ATOM 729 C CA . ALA A 1 90 ? -4.247 18.235 2.846 1.00 76.31 90 ALA A CA 1
ATOM 730 C C . ALA A 1 90 ? -5.202 17.147 3.356 1.00 76.31 90 ALA A C 1
ATOM 732 O O . ALA A 1 90 ? -6.400 17.380 3.489 1.00 76.31 90 ALA A O 1
ATOM 733 N N . MET A 1 91 ? -4.674 15.948 3.590 1.00 73.75 91 MET A N 1
ATOM 734 C CA . MET A 1 91 ? -5.440 14.799 4.073 1.00 73.75 91 MET A CA 1
ATOM 735 C C . MET A 1 91 ? -5.056 14.495 5.520 1.00 73.75 91 MET A C 1
ATOM 737 O O . MET A 1 91 ? -3.911 14.711 5.910 1.00 73.75 91 MET A O 1
ATOM 741 N N . GLY A 1 92 ? -5.997 13.932 6.276 1.00 70.81 92 GLY A N 1
ATOM 742 C CA . GLY A 1 92 ? -5.809 13.550 7.675 1.00 70.81 92 GLY A CA 1
ATOM 743 C C . GLY A 1 92 ? -6.524 14.487 8.646 1.00 70.81 92 GLY A C 1
ATOM 744 O O . GLY A 1 92 ? -7.053 15.531 8.267 1.00 70.81 92 GLY A O 1
ATOM 745 N N . ARG A 1 93 ? -6.562 14.084 9.917 1.00 67.38 93 ARG A N 1
ATOM 746 C CA . ARG A 1 93 ? -7.068 14.911 11.013 1.00 67.38 93 ARG A CA 1
ATOM 747 C C . ARG A 1 93 ? -5.877 15.595 11.672 1.00 67.38 93 ARG A C 1
ATOM 749 O O . ARG A 1 93 ? -4.944 14.913 12.084 1.00 67.38 93 ARG A O 1
ATOM 756 N N . ILE A 1 94 ? -5.911 16.922 11.780 1.00 67.06 94 ILE A N 1
ATOM 757 C CA . ILE A 1 94 ? -4.980 17.636 12.657 1.00 67.06 94 ILE A CA 1
ATOM 758 C C . ILE A 1 94 ? -5.408 17.295 14.083 1.00 67.06 94 ILE A C 1
ATOM 760 O O . ILE A 1 94 ? -6.512 17.646 14.502 1.00 67.06 94 ILE A O 1
ATOM 764 N N . ILE A 1 95 ? -4.572 16.542 14.791 1.00 64.81 95 ILE A N 1
ATOM 765 C CA . ILE A 1 95 ? -4.715 16.372 16.233 1.00 64.81 95 ILE A CA 1
ATOM 766 C C . ILE A 1 95 ? -4.102 17.628 16.842 1.00 64.81 95 ILE A C 1
ATOM 768 O O . ILE A 1 95 ? -2.923 17.901 16.624 1.00 64.81 95 ILE A O 1
ATOM 772 N N . ASP A 1 96 ? -4.914 18.426 17.532 1.00 65.69 96 ASP A N 1
ATOM 773 C CA . ASP A 1 96 ? -4.405 19.565 18.285 1.00 65.69 96 ASP A CA 1
ATOM 774 C C . ASP A 1 96 ? -3.525 19.029 19.422 1.00 65.69 96 ASP A C 1
ATOM 776 O O . ASP A 1 96 ? -4.018 18.453 20.394 1.00 65.69 96 ASP A O 1
ATOM 780 N N . LEU A 1 97 ? -2.207 19.167 19.269 1.00 55.75 97 LEU A N 1
ATOM 781 C CA . LEU 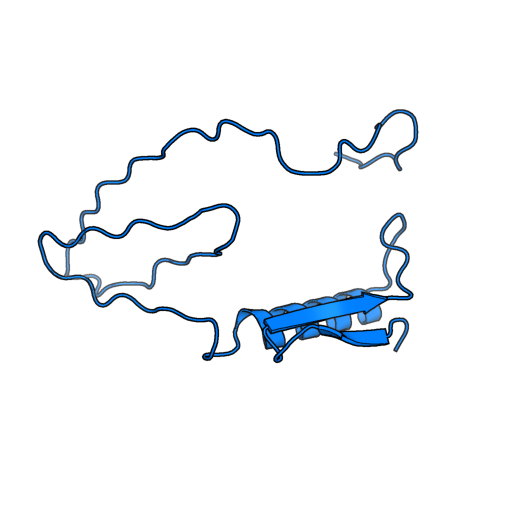A 1 97 ? -1.228 18.710 20.255 1.00 55.75 97 LEU A CA 1
ATOM 782 C C . LEU A 1 97 ? -1.335 19.484 21.579 1.00 55.75 97 LEU A C 1
ATOM 784 O O . LEU A 1 97 ? -0.768 19.036 22.568 1.00 55.75 97 LEU A O 1
ATOM 788 N N . ALA A 1 98 ? -2.100 20.584 21.642 1.00 56.66 98 ALA A N 1
ATOM 789 C CA . ALA A 1 98 ? -2.440 21.234 22.908 1.00 56.66 98 ALA A CA 1
ATOM 790 C C . ALA A 1 98 ? -3.380 20.385 23.794 1.00 56.66 98 ALA A C 1
ATOM 792 O O . ALA A 1 98 ? -3.547 20.699 24.970 1.00 56.66 98 ALA A O 1
ATOM 793 N N . GLN A 1 99 ? -3.989 19.320 23.250 1.00 50.72 99 GLN A N 1
ATOM 794 C CA . GLN A 1 99 ? -4.846 18.372 23.981 1.00 50.72 99 GLN A CA 1
ATOM 795 C C . GLN A 1 99 ? -4.486 16.890 23.739 1.00 50.72 99 GLN A C 1
ATOM 797 O O . GLN A 1 99 ? -5.242 16.003 24.135 1.00 50.72 99 GLN A O 1
ATOM 802 N N . GLY A 1 100 ? -3.365 16.599 23.070 1.00 49.66 100 GLY A N 1
ATOM 803 C CA . GLY A 1 100 ? -2.904 15.229 22.809 1.00 49.66 100 GLY A CA 1
ATOM 804 C C . GLY A 1 100 ? -2.022 14.678 23.940 1.00 49.66 100 GLY A C 1
ATOM 805 O O . GLY A 1 100 ? -1.424 15.468 24.670 1.00 49.66 100 GLY A O 1
ATOM 806 N N . PRO A 1 101 ? -1.897 13.345 24.097 1.00 46.25 101 PRO A N 1
ATOM 807 C CA . PRO A 1 101 ? -0.924 12.783 25.027 1.00 46.25 101 PRO A CA 1
ATOM 808 C C . PRO A 1 101 ? 0.490 13.187 24.589 1.00 46.25 101 PRO A C 1
ATOM 810 O O . PRO A 1 101 ? 0.783 13.197 23.391 1.00 46.25 101 PRO A O 1
ATOM 813 N N . GLU A 1 102 ? 1.366 13.511 25.546 1.00 46.94 102 GLU A N 1
ATOM 814 C CA . GLU A 1 102 ? 2.787 13.741 25.273 1.00 46.94 102 GLU A CA 1
ATOM 815 C C . GLU A 1 102 ? 3.383 12.493 24.608 1.00 46.94 102 GLU A C 1
ATOM 817 O O . GLU A 1 102 ? 3.618 11.466 25.246 1.00 46.94 102 GLU A O 1
ATOM 822 N N . ILE A 1 103 ? 3.615 12.569 23.301 1.00 52.19 103 ILE A N 1
ATOM 823 C CA . ILE A 1 103 ? 4.389 11.569 22.573 1.00 52.19 103 ILE A CA 1
ATOM 824 C C . ILE A 1 103 ? 5.869 11.852 22.838 1.00 52.19 103 ILE A C 1
ATOM 826 O O . ILE A 1 103 ? 6.454 12.774 22.271 1.00 52.19 103 ILE A O 1
ATOM 830 N N . GLY A 1 104 ? 6.444 11.089 23.770 1.00 41.53 104 GLY A N 1
ATOM 831 C CA . GLY A 1 104 ? 7.869 11.122 24.090 1.00 41.53 104 GLY A CA 1
ATOM 832 C C . GLY A 1 104 ? 8.734 10.862 22.853 1.00 41.53 104 GLY A C 1
ATOM 833 O O . GLY A 1 104 ? 8.378 10.041 22.005 1.00 41.53 104 GLY A O 1
ATOM 834 N N . ALA A 1 105 ? 9.831 11.616 22.764 1.00 34.44 105 ALA A N 1
ATOM 835 C CA . ALA A 1 105 ? 10.841 11.547 21.709 1.00 34.44 105 ALA A CA 1
ATOM 836 C C . ALA A 1 105 ? 11.617 10.221 21.695 1.00 34.44 105 ALA A C 1
ATOM 838 O O . ALA A 1 105 ? 11.803 9.628 22.784 1.00 34.44 105 ALA A O 1
#

pLDDT: mean 85.93, std 14.22, range [34.44, 97.62]